Protein AF-A0A6G3XYF4-F1 (afdb_monomer_lite)

Foldseek 3Di:
DDDDDDDDDDDDDDPDDPPPPVPVPVPQDWDWDADPQWIWIWTFPHADPVRHTDTDDTDTDGGHD

pLDDT: mean 74.1, std 12.52, range [48.91, 89.5]

Organism: NCBI:txid2706086

Radius of gyration: 29.63 Å; chains: 1; bounding box: 82×27×62 Å

Sequence (65 aa):
MAFATVTIAAVTSVLLSPTAASAVVPDRSELVSKEGGVLYKFHNSGLNPNGTVNWGAKTAIGQGW

Secondary structure (DSSP, 8-state):
-PPPP------------------------EEEEEETTEEEEEEEEEE-TTS-EEE---EEEEE--

Structure (mmCIF, N/CA/C/O backbone):
data_AF-A0A6G3XYF4-F1
#
_entry.id   AF-A0A6G3XYF4-F1
#
loop_
_atom_site.group_PDB
_atom_site.id
_atom_site.type_symbol
_atom_site.label_atom_id
_atom_site.label_alt_id
_atom_site.label_comp_id
_atom_site.label_asym_id
_atom_site.label_entity_id
_atom_site.label_seq_id
_atom_site.pdbx_PDB_ins_code
_atom_site.Cartn_x
_atom_site.Cartn_y
_atom_site.Cartn_z
_atom_site.occupancy
_atom_site.B_iso_or_equiv
_atom_site.auth_seq_id
_atom_site.auth_comp_id
_atom_site.auth_asym_id
_atom_site.auth_atom_id
_atom_site.pdbx_PDB_model_num
ATOM 1 N N . MET A 1 1 ? 72.454 -10.516 -44.686 1.00 49.53 1 MET A N 1
ATOM 2 C CA . MET A 1 1 ? 71.838 -10.362 -43.351 1.00 49.53 1 MET A CA 1
ATOM 3 C C . MET A 1 1 ? 70.402 -9.934 -43.586 1.00 49.53 1 MET A C 1
ATOM 5 O O . MET A 1 1 ? 70.214 -8.941 -44.275 1.00 49.53 1 MET A O 1
ATOM 9 N N . ALA A 1 2 ? 69.416 -10.722 -43.158 1.00 48.91 2 ALA A N 1
ATOM 10 C CA . ALA A 1 2 ? 68.003 -10.385 -43.333 1.00 48.91 2 ALA A CA 1
ATOM 11 C C . ALA A 1 2 ? 67.459 -9.829 -42.012 1.00 48.91 2 ALA A C 1
ATOM 13 O O . ALA A 1 2 ? 67.682 -10.428 -40.962 1.00 48.91 2 ALA A O 1
ATOM 14 N N . PHE A 1 3 ? 66.779 -8.686 -42.068 1.00 54.91 3 PHE A N 1
ATOM 15 C CA . PHE A 1 3 ? 66.147 -8.046 -40.914 1.00 54.91 3 PHE A CA 1
ATOM 16 C C . PHE A 1 3 ? 64.645 -8.321 -40.994 1.00 54.91 3 PHE A C 1
ATOM 18 O O . PHE A 1 3 ? 64.036 -8.075 -42.034 1.00 54.91 3 PHE A O 1
ATOM 25 N N . ALA A 1 4 ? 64.054 -8.848 -39.924 1.00 56.97 4 ALA A N 1
ATOM 26 C CA . ALA A 1 4 ? 62.613 -9.059 -39.850 1.00 56.97 4 ALA A CA 1
ATOM 27 C C . ALA A 1 4 ? 61.943 -7.828 -39.228 1.00 56.97 4 ALA A C 1
ATOM 29 O O . ALA A 1 4 ? 62.333 -7.375 -38.152 1.00 56.97 4 ALA A O 1
ATOM 30 N N . THR A 1 5 ? 60.928 -7.290 -39.901 1.00 71.88 5 THR A N 1
ATOM 31 C CA . THR A 1 5 ? 60.088 -6.213 -39.369 1.00 71.88 5 THR A CA 1
ATOM 32 C C . THR A 1 5 ? 58.979 -6.818 -38.515 1.00 71.88 5 THR A C 1
ATOM 34 O O . THR A 1 5 ? 58.199 -7.635 -38.999 1.00 71.88 5 THR A O 1
ATOM 37 N N . VAL A 1 6 ? 58.896 -6.411 -37.247 1.00 63.66 6 VAL A N 1
ATOM 38 C CA . VAL A 1 6 ? 57.787 -6.774 -36.356 1.00 63.66 6 VAL A CA 1
ATOM 39 C C . VAL A 1 6 ? 56.745 -5.665 -36.417 1.00 63.66 6 VAL A C 1
ATOM 41 O O . VAL A 1 6 ? 56.994 -4.546 -35.974 1.00 63.66 6 VAL A O 1
ATOM 44 N N . THR A 1 7 ? 55.574 -5.964 -36.971 1.00 64.94 7 THR A N 1
ATOM 45 C CA . THR A 1 7 ? 54.427 -5.052 -36.944 1.00 64.94 7 THR A CA 1
ATOM 46 C C . THR A 1 7 ? 53.555 -5.397 -35.744 1.00 64.94 7 THR A C 1
ATOM 48 O O . THR A 1 7 ? 52.994 -6.488 -35.674 1.00 64.94 7 THR A O 1
ATOM 51 N N . ILE A 1 8 ? 53.435 -4.472 -34.792 1.00 60.50 8 ILE A N 1
ATOM 52 C CA . ILE A 1 8 ? 52.516 -4.605 -33.658 1.00 60.50 8 ILE A CA 1
ATOM 53 C C . ILE A 1 8 ? 51.211 -3.913 -34.056 1.00 60.50 8 ILE A C 1
ATOM 55 O O . ILE A 1 8 ? 51.187 -2.703 -34.275 1.00 60.50 8 ILE A O 1
ATOM 59 N N . ALA A 1 9 ? 50.135 -4.687 -34.196 1.00 60.56 9 ALA A N 1
ATOM 60 C CA . ALA A 1 9 ? 48.812 -4.149 -34.486 1.00 60.56 9 ALA A CA 1
ATOM 61 C C . ALA A 1 9 ? 48.261 -3.408 -33.255 1.00 60.56 9 ALA A C 1
ATOM 63 O O . ALA A 1 9 ? 48.311 -3.920 -32.136 1.00 60.56 9 ALA A O 1
ATOM 64 N N . ALA A 1 10 ? 47.748 -2.195 -33.462 1.00 63.47 10 ALA A N 1
ATOM 65 C CA . ALA A 1 10 ? 47.181 -1.372 -32.402 1.00 63.47 10 ALA A CA 1
ATOM 66 C C . ALA A 1 10 ? 45.915 -2.024 -31.820 1.00 63.47 10 ALA A C 1
ATOM 68 O O . ALA A 1 10 ? 44.952 -2.287 -32.541 1.00 63.47 10 ALA A O 1
ATOM 69 N N . VAL A 1 11 ? 45.907 -2.257 -30.506 1.00 61.69 11 VAL A N 1
ATOM 70 C CA . VAL A 1 11 ? 44.715 -2.700 -29.776 1.00 61.69 11 VAL A CA 1
ATOM 71 C C . VAL A 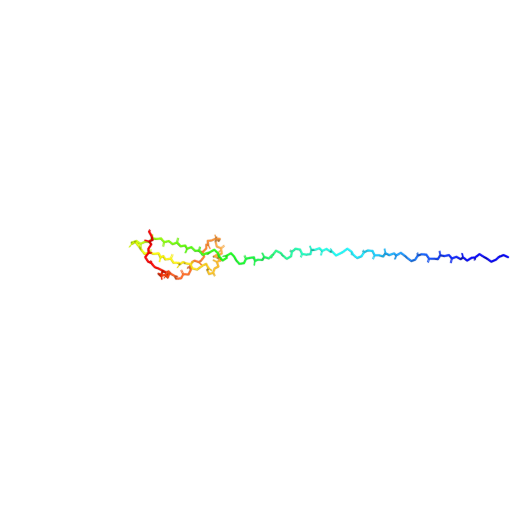1 11 ? 43.815 -1.485 -29.570 1.00 61.69 11 VAL A C 1
ATOM 73 O O . VAL A 1 11 ? 44.154 -0.564 -28.830 1.00 61.69 11 VAL A O 1
ATOM 76 N N . THR A 1 12 ? 42.670 -1.467 -30.245 1.00 67.31 12 THR A N 1
ATOM 77 C CA . THR A 1 12 ? 41.619 -0.470 -30.032 1.00 67.31 12 THR A CA 1
ATOM 78 C C . THR A 1 12 ? 40.811 -0.881 -28.805 1.00 67.31 12 THR A C 1
ATOM 80 O O . THR A 1 12 ? 40.082 -1.870 -28.820 1.00 67.31 12 THR A O 1
ATOM 83 N N . SER A 1 13 ? 40.968 -0.151 -27.705 1.00 66.12 13 SER A N 1
ATOM 84 C CA . SER A 1 13 ? 40.152 -0.330 -26.508 1.00 66.12 13 SER A CA 1
ATOM 85 C C . SER A 1 13 ? 38.713 0.108 -26.799 1.00 66.12 13 SER A C 1
ATOM 87 O O . SER A 1 13 ? 38.440 1.280 -27.049 1.00 6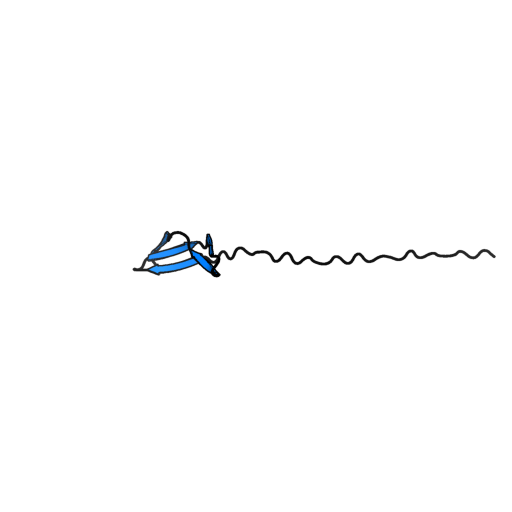6.12 13 SER A O 1
ATOM 89 N N . VAL A 1 14 ? 37.773 -0.839 -26.775 1.00 66.06 14 VAL A N 1
ATOM 90 C CA . VAL A 1 14 ? 36.337 -0.535 -26.827 1.00 66.06 14 VAL A CA 1
ATOM 91 C C . VAL A 1 14 ? 35.938 0.043 -25.473 1.00 66.06 14 VAL A C 1
ATOM 93 O O . VAL A 1 14 ? 35.872 -0.671 -24.473 1.00 66.06 14 VAL A O 1
ATOM 96 N N . LEU A 1 15 ? 35.695 1.352 -25.432 1.00 65.94 15 LEU A N 1
ATOM 97 C CA . LEU A 1 15 ? 35.142 2.012 -24.257 1.00 65.94 15 LEU A CA 1
ATOM 98 C C . LEU A 1 15 ? 33.646 1.671 -24.179 1.00 65.94 15 LEU A C 1
ATOM 100 O O . LEU A 1 15 ? 32.832 2.232 -24.910 1.00 65.94 15 LEU A O 1
ATOM 104 N N . LEU A 1 16 ? 33.277 0.718 -23.322 1.00 64.12 16 LEU A N 1
ATOM 105 C CA . LEU A 1 16 ? 31.875 0.474 -22.993 1.00 64.12 16 LEU A CA 1
ATOM 106 C C . LEU A 1 16 ? 31.397 1.603 -22.078 1.00 64.12 16 LEU A C 1
ATOM 108 O O . LEU A 1 16 ? 31.698 1.616 -20.887 1.00 64.12 16 LEU A O 1
ATOM 112 N N . SER A 1 17 ? 30.664 2.564 -22.634 1.00 67.50 17 SER A N 1
ATOM 113 C CA . SER A 1 17 ? 29.934 3.550 -21.840 1.00 67.50 17 SER A CA 1
ATOM 114 C C . SER A 1 17 ? 28.849 2.818 -21.043 1.00 67.50 17 SER A C 1
ATOM 116 O O . SER A 1 17 ? 27.974 2.209 -21.665 1.00 67.50 17 SER A O 1
ATOM 118 N N . PRO A 1 18 ? 28.835 2.854 -19.698 1.00 64.62 18 PRO A N 1
ATOM 119 C CA . PRO A 1 18 ? 27.672 2.383 -18.970 1.00 64.62 18 PRO A CA 1
ATOM 120 C C . PRO A 1 18 ? 26.544 3.383 -19.228 1.00 64.62 18 PRO A C 1
ATOM 122 O O . PRO A 1 18 ? 26.523 4.479 -18.668 1.00 64.62 18 PRO A O 1
ATOM 125 N N . THR A 1 19 ? 25.587 3.029 -20.085 1.00 67.38 19 THR A N 1
ATOM 126 C CA . THR A 1 19 ? 24.271 3.661 -20.025 1.00 67.38 19 THR A CA 1
ATOM 127 C C . THR A 1 19 ? 23.699 3.257 -18.677 1.00 67.38 19 THR A C 1
ATOM 129 O O . THR A 1 19 ? 23.232 2.132 -18.507 1.00 67.38 19 THR A O 1
ATOM 132 N N . ALA A 1 20 ? 23.802 4.144 -17.688 1.00 61.47 20 ALA A N 1
ATOM 133 C CA . ALA A 1 20 ? 23.057 4.010 -16.454 1.00 61.47 20 ALA A CA 1
ATOM 134 C C . ALA A 1 20 ? 21.578 4.055 -16.842 1.00 61.47 20 ALA A C 1
ATOM 136 O O . ALA A 1 20 ? 20.989 5.125 -16.988 1.00 61.47 20 ALA A O 1
ATOM 137 N N . ALA A 1 21 ? 20.986 2.886 -17.080 1.00 59.50 21 ALA A N 1
ATOM 138 C CA . ALA A 1 21 ? 19.553 2.747 -17.007 1.00 59.50 21 ALA A CA 1
ATOM 139 C C . ALA A 1 21 ? 19.221 3.164 -15.577 1.00 59.50 21 ALA A C 1
ATOM 141 O O . ALA A 1 21 ? 19.500 2.422 -14.635 1.00 59.50 21 ALA A O 1
ATOM 142 N N . SER A 1 22 ? 18.737 4.398 -15.408 1.00 57.06 22 SER A N 1
ATOM 143 C CA . SER A 1 22 ? 18.077 4.794 -14.176 1.00 57.06 22 SER A CA 1
ATOM 144 C C . SER A 1 22 ? 16.964 3.778 -14.029 1.00 57.06 22 SER A C 1
ATOM 146 O O . SER A 1 22 ? 15.992 3.806 -14.787 1.00 57.06 22 SER A O 1
ATOM 148 N N . ALA A 1 23 ? 17.184 2.781 -13.173 1.00 61.38 23 ALA A N 1
ATOM 149 C CA . ALA A 1 23 ? 16.135 1.871 -12.805 1.00 61.38 23 ALA A CA 1
ATOM 150 C C . ALA A 1 23 ? 15.048 2.798 -12.284 1.00 61.38 23 ALA A C 1
ATOM 152 O O . ALA A 1 23 ? 15.220 3.433 -11.244 1.00 61.38 23 ALA A O 1
ATOM 153 N N . VAL A 1 24 ? 13.964 2.941 -13.047 1.00 56.53 24 VAL A N 1
ATOM 154 C CA . VAL A 1 24 ? 12.704 3.403 -12.492 1.00 56.53 24 VAL A CA 1
ATOM 155 C C . VAL A 1 24 ? 12.377 2.316 -11.490 1.00 56.53 24 VAL A C 1
ATOM 157 O O . VAL A 1 24 ? 11.770 1.306 -11.828 1.00 56.53 24 VAL A O 1
ATOM 160 N N . VAL A 1 25 ? 12.923 2.455 -10.285 1.00 57.62 25 VAL A N 1
ATOM 161 C CA . VAL A 1 25 ? 12.490 1.703 -9.132 1.00 57.62 25 VAL A CA 1
ATOM 162 C C . VAL A 1 25 ? 11.053 2.170 -9.009 1.00 57.62 25 VAL A C 1
ATOM 164 O O . VAL A 1 25 ? 10.849 3.359 -8.748 1.00 57.62 25 VAL A O 1
ATOM 167 N N . PRO A 1 26 ? 10.049 1.328 -9.321 1.00 55.62 26 PRO A N 1
ATOM 168 C CA . PRO A 1 26 ? 8.689 1.722 -9.036 1.00 55.62 26 PRO A CA 1
ATOM 169 C C . PRO A 1 26 ? 8.706 2.007 -7.544 1.00 55.62 26 PRO A C 1
ATOM 171 O O . PRO A 1 26 ? 9.061 1.121 -6.763 1.00 55.62 26 PRO A O 1
ATOM 174 N N . ASP A 1 27 ? 8.450 3.258 -7.173 1.00 53.91 27 ASP A N 1
ATOM 175 C CA . ASP A 1 27 ? 8.374 3.673 -5.785 1.00 53.91 27 ASP A CA 1
ATOM 176 C C . ASP A 1 27 ? 7.159 2.960 -5.184 1.00 53.91 27 ASP A C 1
ATOM 178 O O . ASP A 1 27 ? 6.048 3.479 -5.124 1.00 53.91 27 ASP A O 1
ATOM 182 N N . ARG A 1 28 ? 7.345 1.683 -4.832 1.00 59.97 28 ARG A N 1
ATOM 183 C CA . ARG A 1 28 ? 6.364 0.822 -4.178 1.00 59.97 28 ARG A CA 1
ATOM 184 C C . ARG A 1 28 ? 6.355 1.178 -2.700 1.00 59.97 28 ARG A C 1
ATOM 186 O O . ARG A 1 28 ? 6.538 0.325 -1.839 1.00 59.97 28 ARG A O 1
ATOM 193 N N . SER A 1 29 ? 6.185 2.462 -2.420 1.00 63.47 29 SER A N 1
ATOM 194 C CA . SER A 1 29 ? 5.933 2.953 -1.082 1.00 63.47 29 SER A CA 1
ATOM 195 C C . SER A 1 29 ? 4.551 2.452 -0.670 1.00 63.47 29 SER A C 1
ATOM 197 O O . SER A 1 29 ? 3.536 2.825 -1.252 1.00 63.47 29 SER A O 1
ATOM 199 N N . GLU A 1 30 ? 4.500 1.536 0.290 1.00 78.62 30 GLU A N 1
ATOM 200 C CA . GLU A 1 30 ? 3.253 1.120 0.927 1.00 78.62 30 GLU A CA 1
ATOM 201 C C . GLU A 1 30 ? 3.047 1.987 2.167 1.00 78.62 30 GLU A C 1
ATOM 203 O O . GLU A 1 30 ? 3.968 2.165 2.964 1.00 78.62 30 GLU A O 1
ATOM 208 N N . LEU A 1 31 ? 1.846 2.539 2.334 1.00 82.88 31 LEU A N 1
ATOM 209 C CA . LEU A 1 31 ? 1.508 3.330 3.514 1.00 82.88 31 LEU A CA 1
ATOM 210 C C . LEU A 1 31 ? 0.641 2.498 4.451 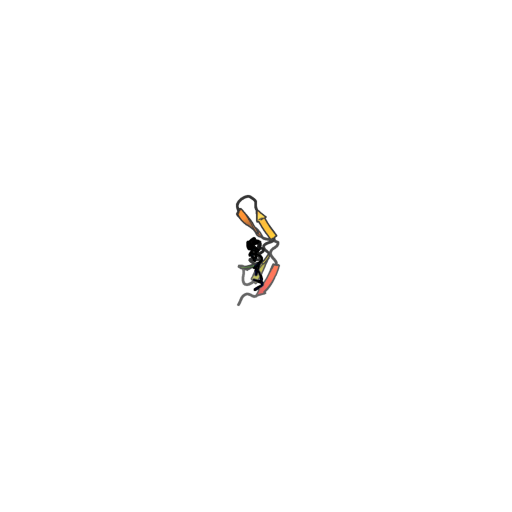1.00 82.88 31 LEU A C 1
ATOM 212 O O . LEU A 1 31 ? -0.323 1.861 4.022 1.00 82.88 31 LEU A O 1
ATOM 216 N N . VAL A 1 32 ? 0.978 2.522 5.739 1.00 86.69 32 VAL A N 1
ATOM 217 C CA . VAL A 1 32 ? 0.161 1.936 6.803 1.00 86.69 32 VAL A CA 1
ATOM 218 C C . VAL A 1 32 ? -0.331 3.058 7.707 1.00 86.69 32 VAL A C 1
ATOM 220 O O . VAL A 1 32 ? 0.466 3.850 8.202 1.00 86.69 32 VAL A O 1
ATOM 223 N N . SER A 1 33 ? -1.643 3.129 7.920 1.00 86.44 33 SER A N 1
ATOM 224 C CA . SER A 1 33 ? -2.278 4.094 8.823 1.00 86.44 33 SER A CA 1
ATOM 225 C C . SER A 1 33 ? -3.136 3.380 9.861 1.00 86.44 33 SER A C 1
ATOM 227 O O . SER A 1 33 ? -3.728 2.340 9.568 1.00 86.44 33 SER A O 1
ATOM 229 N N . LYS A 1 34 ? -3.222 3.940 11.071 1.00 88.25 34 LYS A N 1
ATOM 230 C CA . LYS A 1 34 ? -4.090 3.455 12.151 1.00 88.25 34 LYS A CA 1
ATOM 231 C C . LYS A 1 34 ? -5.271 4.405 12.303 1.00 88.25 34 LYS A C 1
ATOM 233 O O . LYS A 1 34 ? -5.079 5.593 12.535 1.00 88.25 34 LYS A O 1
ATOM 238 N N . GLU A 1 35 ? -6.487 3.878 12.226 1.00 87.06 35 GLU A N 1
ATOM 239 C CA . GLU A 1 35 ? -7.715 4.654 12.409 1.00 87.06 35 GLU A CA 1
ATOM 240 C C . GLU A 1 35 ? -8.715 3.842 13.233 1.00 87.06 35 GLU A C 1
ATOM 242 O O . GLU A 1 35 ? -9.001 2.689 12.911 1.00 87.06 35 GLU A O 1
ATOM 247 N N . GLY A 1 36 ? -9.209 4.414 14.336 1.00 84.88 36 GLY A N 1
ATOM 248 C CA . GLY A 1 36 ? -10.179 3.740 15.209 1.00 84.88 36 GLY A CA 1
ATOM 249 C C . GLY A 1 36 ? -9.696 2.403 15.789 1.00 84.88 36 GLY A C 1
ATOM 250 O O . GLY A 1 36 ? -10.505 1.514 16.017 1.00 84.88 36 GLY A O 1
ATOM 251 N N . GLY A 1 37 ? -8.383 2.228 15.976 1.00 87.19 37 GLY A N 1
ATOM 252 C CA . GLY A 1 37 ? -7.797 0.971 16.461 1.00 87.19 37 GLY A CA 1
ATOM 253 C C . GLY A 1 37 ? -7.518 -0.070 15.374 1.00 87.19 37 GLY A C 1
ATOM 254 O O . GLY A 1 37 ? -6.870 -1.066 15.663 1.00 87.19 37 GLY A O 1
ATOM 255 N N . VAL A 1 38 ? -7.903 0.175 14.120 1.00 87.88 38 VAL A N 1
ATOM 256 C CA . VAL A 1 38 ? -7.670 -0.732 12.986 1.00 87.88 38 VAL A CA 1
ATOM 257 C C . VAL A 1 38 ? -6.507 -0.220 12.136 1.00 87.88 38 VAL A C 1
ATOM 259 O O . VAL A 1 38 ? -6.401 0.978 11.868 1.00 87.88 38 VAL A O 1
ATOM 262 N N . LEU A 1 39 ? -5.623 -1.125 11.716 1.00 89.50 39 LEU A N 1
ATOM 263 C CA . LEU A 1 39 ? -4.556 -0.851 10.759 1.00 89.50 39 LEU A CA 1
ATOM 264 C C . LEU A 1 39 ? -5.071 -1.007 9.338 1.00 89.50 39 LEU A C 1
ATOM 266 O O . LEU A 1 39 ? -5.724 -1.994 8.990 1.00 89.50 39 LEU A O 1
ATOM 270 N N . TYR A 1 40 ? -4.691 -0.056 8.502 1.00 88.44 40 TYR A N 1
ATOM 271 C CA . TYR A 1 40 ? -5.040 -0.025 7.101 1.00 88.44 40 TYR A CA 1
ATOM 272 C C . TYR A 1 40 ? -3.801 0.120 6.242 1.00 88.44 40 TYR A C 1
ATOM 274 O O . TYR A 1 40 ? -2.949 0.962 6.514 1.00 88.44 40 TYR A O 1
ATOM 282 N N . LYS A 1 41 ? -3.740 -0.681 5.184 1.00 87.00 41 LYS A N 1
ATOM 283 C CA . LYS A 1 41 ? -2.727 -0.609 4.138 1.00 87.00 41 LYS A CA 1
ATOM 284 C C . LYS A 1 41 ? -3.277 0.141 2.929 1.00 87.00 41 LYS A C 1
ATOM 286 O O . LYS A 1 41 ? -4.415 -0.092 2.517 1.00 87.00 41 LYS A O 1
ATOM 291 N N . PHE A 1 42 ? -2.428 0.975 2.340 1.00 86.75 42 PHE A N 1
ATOM 292 C CA . PHE A 1 42 ? -2.654 1.659 1.073 1.00 86.75 42 PHE A CA 1
ATOM 293 C C . PHE A 1 42 ? -1.544 1.274 0.100 1.00 86.75 42 PHE A C 1
ATOM 295 O O . PHE A 1 42 ? -0.357 1.342 0.428 1.00 86.75 42 PHE A O 1
ATOM 302 N N . HIS A 1 43 ? -1.936 0.857 -1.101 1.00 84.00 43 HIS A N 1
ATOM 303 C CA . HIS A 1 43 ? -0.996 0.545 -2.171 1.00 84.00 43 HIS A CA 1
ATOM 304 C C . HIS A 1 43 ? -0.763 1.785 -3.035 1.00 84.00 43 HIS A C 1
ATOM 306 O O . HIS A 1 43 ? -1.726 2.383 -3.517 1.00 84.00 43 HIS A O 1
ATOM 312 N N . ASN A 1 44 ? 0.495 2.172 -3.243 1.00 84.12 44 ASN A N 1
ATOM 313 C CA . ASN A 1 44 ? 0.831 3.217 -4.203 1.00 84.12 44 ASN A CA 1
ATOM 314 C C . ASN A 1 44 ? 0.595 2.689 -5.626 1.00 84.12 44 ASN A C 1
ATOM 316 O O . ASN A 1 44 ? 1.256 1.753 -6.069 1.00 84.12 44 ASN A O 1
ATOM 320 N N . SER A 1 45 ? -0.369 3.289 -6.321 1.00 82.75 45 SER A N 1
ATOM 321 C CA . SER A 1 45 ? -0.758 2.917 -7.687 1.00 82.75 45 SER A CA 1
ATOM 322 C C . SER A 1 45 ? -0.030 3.748 -8.753 1.00 82.75 45 SER A C 1
ATOM 324 O O . SER A 1 45 ? -0.309 3.609 -9.942 1.00 82.75 45 SER A O 1
ATOM 326 N N . GLY A 1 46 ? 0.886 4.626 -8.338 1.00 82.44 46 GLY A N 1
ATOM 327 C CA . GLY A 1 46 ? 1.662 5.526 -9.181 1.00 82.44 46 GLY A CA 1
ATOM 328 C C . GLY A 1 46 ? 1.660 6.967 -8.667 1.00 82.44 46 GLY A C 1
ATOM 329 O O . GLY A 1 46 ? 1.130 7.284 -7.604 1.00 82.44 46 GLY A O 1
ATOM 330 N N . LEU A 1 47 ? 2.238 7.866 -9.461 1.00 82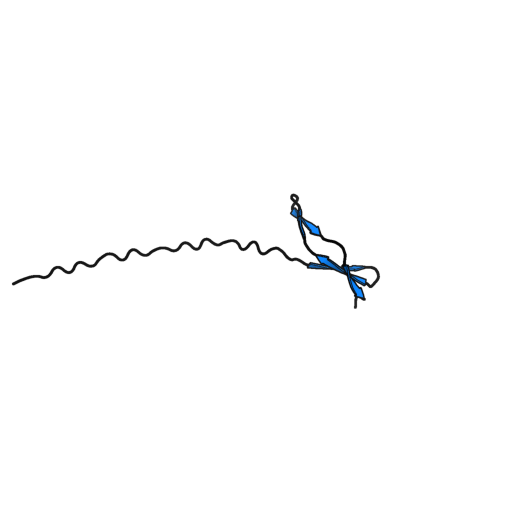.75 47 LEU A N 1
ATOM 331 C CA . LEU A 1 47 ? 2.227 9.304 -9.200 1.00 82.75 47 LEU A CA 1
ATOM 332 C C .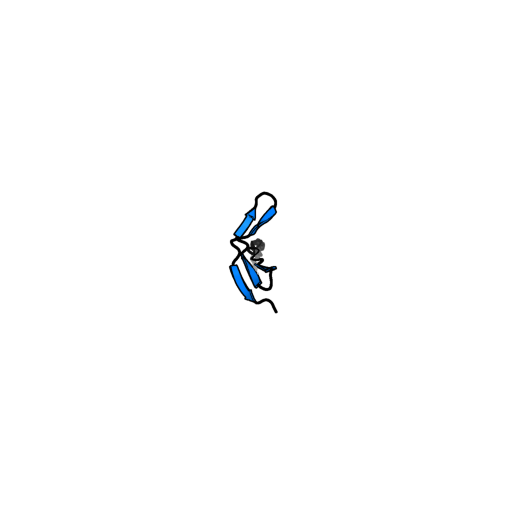 LEU A 1 47 ? 1.238 9.999 -10.137 1.00 82.75 47 LEU A C 1
ATOM 334 O O . LEU A 1 47 ? 1.170 9.698 -11.328 1.00 82.75 47 LEU A O 1
ATOM 338 N N . ASN A 1 48 ? 0.491 10.953 -9.597 1.00 83.69 48 ASN A N 1
ATOM 339 C CA . ASN A 1 48 ? -0.310 11.880 -10.379 1.00 83.69 48 ASN A CA 1
ATOM 340 C C . ASN A 1 48 ? 0.601 12.876 -11.127 1.00 83.69 48 ASN A C 1
ATOM 342 O O . ASN A 1 48 ? 1.715 13.152 -10.673 1.00 83.69 48 ASN A O 1
ATOM 346 N N . PRO A 1 49 ? 0.126 13.509 -12.218 1.00 83.69 49 PRO A N 1
ATOM 347 C CA . PRO A 1 49 ? 0.908 14.498 -12.975 1.00 83.69 49 PRO A CA 1
ATOM 348 C C . PRO A 1 49 ? 1.355 15.721 -12.160 1.00 83.69 49 PRO A C 1
ATOM 350 O O . PRO A 1 49 ? 2.301 16.406 -12.529 1.00 83.69 49 PRO A O 1
ATOM 353 N N . ASN A 1 50 ? 0.679 15.996 -11.044 1.00 88.25 50 ASN A N 1
ATOM 354 C CA . ASN A 1 50 ? 1.030 17.055 -10.098 1.00 88.25 50 ASN A CA 1
ATOM 355 C C . ASN A 1 50 ? 2.080 16.621 -9.050 1.00 88.25 50 ASN A C 1
ATOM 357 O O . ASN A 1 50 ? 2.321 17.358 -8.100 1.00 88.25 50 ASN A O 1
ATOM 361 N N . GLY A 1 51 ? 2.663 15.424 -9.183 1.00 80.94 51 GLY A N 1
ATOM 362 C CA . GLY A 1 51 ? 3.684 14.886 -8.280 1.00 80.94 51 GLY A CA 1
ATOM 363 C C . GLY A 1 51 ? 3.150 14.286 -6.975 1.00 80.94 51 GLY A C 1
ATOM 364 O O . GLY A 1 51 ? 3.940 13.843 -6.148 1.00 80.94 51 GLY A O 1
ATOM 365 N N . THR A 1 52 ? 1.830 14.247 -6.769 1.00 84.25 52 THR A N 1
ATOM 366 C CA . THR A 1 52 ? 1.234 13.583 -5.597 1.00 84.25 52 THR A CA 1
ATOM 367 C C . THR A 1 52 ? 1.125 12.075 -5.801 1.00 84.25 52 THR A C 1
ATOM 369 O O . THR A 1 52 ? 0.934 11.605 -6.921 1.00 84.25 52 THR A O 1
ATOM 372 N N . VAL A 1 53 ? 1.215 11.303 -4.718 1.00 83.69 53 VAL A N 1
ATOM 373 C CA . VAL A 1 53 ? 1.032 9.847 -4.774 1.00 83.69 53 VAL A CA 1
ATOM 374 C C . VAL A 1 53 ? -0.441 9.503 -4.987 1.00 83.69 53 VAL A C 1
ATOM 376 O O . VAL A 1 53 ? -1.315 10.005 -4.279 1.00 83.69 53 VAL A O 1
ATOM 379 N N . ASN A 1 54 ? -0.712 8.624 -5.948 1.00 85.69 54 ASN A N 1
ATOM 380 C CA . ASN A 1 54 ? -2.027 8.047 -6.165 1.00 85.69 54 ASN A CA 1
ATOM 381 C C . ASN A 1 54 ? -2.198 6.806 -5.279 1.00 85.69 54 ASN A C 1
ATOM 383 O O . ASN A 1 54 ? -1.724 5.710 -5.596 1.00 85.69 54 ASN A O 1
ATOM 387 N N . TRP A 1 55 ? -2.866 6.989 -4.145 1.00 86.81 55 TRP A N 1
ATOM 388 C CA . TRP A 1 55 ? -3.139 5.908 -3.207 1.00 86.81 55 TRP A CA 1
ATOM 389 C C . TRP A 1 55 ? -4.341 5.077 -3.655 1.00 86.81 55 TRP A C 1
ATOM 391 O O . TRP A 1 55 ? -5.418 5.602 -3.925 1.00 86.81 55 TRP A O 1
ATOM 401 N N . GLY A 1 56 ? -4.152 3.761 -3.700 1.00 84.44 56 GLY A N 1
ATOM 402 C CA . GLY A 1 56 ? -5.214 2.799 -3.957 1.00 84.44 56 GLY A CA 1
ATOM 403 C C . GLY A 1 56 ? -6.188 2.660 -2.784 1.00 84.44 56 GLY A C 1
ATOM 404 O O . GLY A 1 56 ? -6.086 3.333 -1.756 1.00 84.44 56 GLY A O 1
ATOM 405 N N . ALA A 1 57 ? -7.137 1.738 -2.939 1.00 84.50 57 ALA A N 1
ATOM 406 C CA . ALA A 1 57 ? -8.169 1.498 -1.941 1.00 84.50 57 ALA A CA 1
ATOM 407 C C . ALA A 1 57 ? -7.588 1.098 -0.573 1.00 84.50 57 ALA A C 1
ATOM 409 O O . ALA A 1 57 ? -6.651 0.302 -0.460 1.00 84.50 57 ALA A O 1
ATOM 410 N N . LYS A 1 58 ? -8.209 1.637 0.476 1.00 86.88 58 LYS A N 1
ATOM 411 C CA . LYS A 1 58 ? -7.900 1.342 1.873 1.00 86.88 58 LYS A CA 1
ATOM 412 C C . LYS A 1 58 ? -8.272 -0.108 2.194 1.00 86.88 58 LYS A C 1
ATOM 414 O O . LYS A 1 58 ? -9.438 -0.476 2.084 1.00 86.88 58 LYS A O 1
ATOM 419 N N . THR A 1 59 ? -7.304 -0.916 2.626 1.00 86.06 59 THR A N 1
ATOM 420 C CA . THR A 1 59 ? -7.534 -2.321 3.013 1.00 86.06 59 THR A CA 1
ATOM 421 C C . THR A 1 59 ? -7.231 -2.519 4.491 1.00 86.06 59 THR A C 1
ATOM 423 O O . THR A 1 59 ? -6.126 -2.209 4.932 1.00 8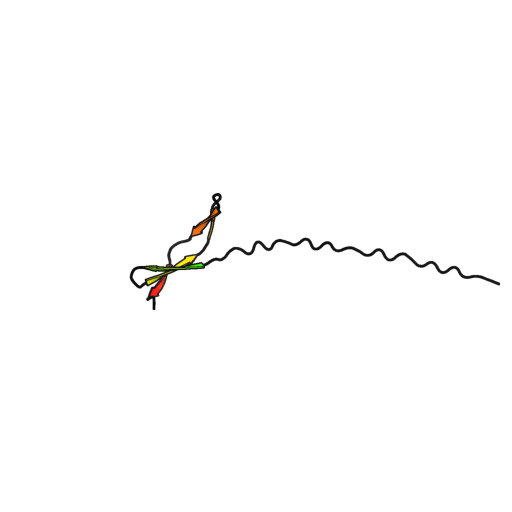6.06 59 THR A O 1
ATOM 426 N N . ALA A 1 60 ? -8.194 -3.025 5.266 1.00 88.56 60 ALA A N 1
ATOM 427 C CA . ALA A 1 60 ? -7.971 -3.366 6.671 1.00 88.56 60 ALA A CA 1
ATOM 428 C C . ALA A 1 60 ? -7.045 -4.585 6.771 1.00 88.56 60 ALA A C 1
ATOM 430 O O . ALA A 1 60 ? -7.317 -5.616 6.161 1.00 88.56 60 ALA A O 1
ATOM 431 N N . ILE A 1 61 ? -5.958 -4.460 7.531 1.00 88.56 61 ILE A N 1
ATOM 432 C CA . ILE A 1 61 ? -4.946 -5.520 7.685 1.00 88.56 61 ILE A CA 1
ATOM 433 C C . ILE A 1 61 ? -4.878 -6.092 9.104 1.00 88.56 61 ILE A C 1
ATOM 435 O O . ILE A 1 61 ? -4.191 -7.083 9.327 1.00 88.56 61 ILE A O 1
ATOM 439 N N . GLY A 1 62 ? -5.600 -5.507 10.060 1.00 85.50 62 GLY A N 1
ATOM 440 C CA . GLY A 1 62 ? -5.704 -6.045 11.414 1.00 85.50 62 GLY A CA 1
ATOM 441 C C . GLY A 1 62 ? -6.055 -4.991 12.454 1.00 85.50 62 GLY A C 1
ATOM 442 O O . GLY A 1 62 ? -6.237 -3.818 12.136 1.00 85.50 62 GLY A O 1
ATOM 443 N N . GLN A 1 63 ? -6.138 -5.418 13.710 1.00 79.81 63 GLN A N 1
ATOM 444 C CA . GLN A 1 63 ? -6.195 -4.505 14.849 1.00 79.81 63 GLN A CA 1
ATOM 445 C C . GLN A 1 63 ? -4.782 -3.980 15.120 1.00 79.81 63 GLN A C 1
ATOM 447 O O . GLN A 1 63 ? -3.817 -4.742 15.102 1.00 79.81 63 GLN A O 1
ATOM 452 N N . GLY A 1 64 ? -4.649 -2.673 15.308 1.00 72.94 64 GLY A N 1
ATOM 453 C CA . GLY A 1 64 ? -3.375 -2.044 15.620 1.00 72.94 64 GLY A CA 1
ATOM 454 C C . GLY A 1 64 ? -2.978 -2.312 17.056 1.00 72.94 64 GLY A C 1
ATOM 455 O O . GLY A 1 64 ? -3.776 -2.063 17.957 1.00 72.94 64 GLY A O 1
ATOM 456 N N . TRP A 1 65 ? -1.737 -2.766 17.223 1.00 72.12 65 TRP A N 1
ATOM 457 C CA . TRP A 1 65 ? -1.033 -2.881 18.501 1.00 72.12 65 TRP A CA 1
ATOM 458 C C . TRP A 1 65 ? -1.162 -1.619 19.356 1.00 72.12 65 TRP A C 1
ATOM 460 O O . TRP A 1 65 ? -1.231 -0.497 18.783 1.00 72.12 65 TRP A O 1
#